Protein AF-A0A4R7UUM1-F1 (afdb_monomer_lite)

Radius of gyration: 20.76 Å; chains: 1; bounding box: 37×58×52 Å

Foldseek 3Di:
DPDDQDPLLVVLVVVLVVVVVVDDPPPPQLSVQLNVQSPDPPDPDNCSNVVSSLVSVVVVVVVVVVCVVVLVVPPDPDPQFDWDWDADPVRDIDIDTPHPCDPVNVVVVVVLVVVLCVVLVVLDDLSNLLVVCVVVSHQLVVSCVVSVHDSVSSVVSVVSSVVVCCVPPVVPPD

Sequence (174 aa):
MRTPMSAARVDALAEIYRLERHFDREQPDLLDHALDLALSEQRQDHHLIRNVMRNARWSVLRRAQTRISMAAKYPLADPSHRRRVWRDPEGREQALMVDNRTPESAAIAADFLARLDGEAEQIGQYGPRCLDGLLAGYTARETARIASVSTTTVERSWRHLRRYARENFYPDHR

Organism: NCBI:txid502181

pLDDT: mean 71.72, std 15.39, range [40.53, 97.38]

Secondary structure (DSSP, 8-state):
-PPPPPHHHHHHHHHHHHHHTTS-TT-HHHHHHHHHHHH-TT---TTHHHHHHHHHHHHHHHHHHHHHHHHTTS--S-GGGPEEEEE-TT--EEEEE-----HHHHHHHHHHHHHHHHHHHHH-TTHHHHHHHHHTT--HHHHHHHHTS-HHHHHHHHHHHHHHHHHHH-TT--

Structure (mmCIF, N/CA/C/O backbone):
data_AF-A0A4R7UUM1-F1
#
_entry.id   AF-A0A4R7UUM1-F1
#
loop_
_atom_site.group_PDB
_atom_site.id
_atom_site.type_symbol
_atom_site.label_atom_id
_atom_site.label_alt_id
_atom_site.label_comp_id
_atom_site.label_asym_id
_atom_site.label_entity_id
_atom_site.label_seq_id
_atom_site.pdbx_PDB_ins_code
_atom_site.Cartn_x
_atom_site.Cartn_y
_atom_site.Cartn_z
_atom_site.occupancy
_atom_site.B_iso_or_equiv
_atom_site.auth_seq_id
_atom_site.auth_comp_id
_atom_site.auth_asym_id
_atom_site.auth_atom_id
_atom_site.pdbx_PDB_model_num
ATOM 1 N N . MET A 1 1 ? 21.244 31.843 -18.281 1.00 41.84 1 MET A N 1
ATOM 2 C CA . MET A 1 1 ? 21.532 31.902 -16.829 1.00 41.84 1 MET A CA 1
ATOM 3 C C . MET A 1 1 ? 20.945 30.655 -16.189 1.00 41.84 1 MET A C 1
ATOM 5 O O . MET A 1 1 ? 19.761 30.425 -16.382 1.00 41.84 1 MET A O 1
ATOM 9 N N . ARG A 1 2 ? 21.744 29.817 -15.513 1.00 49.31 2 ARG A N 1
ATOM 10 C CA . ARG A 1 2 ? 21.202 28.702 -14.716 1.00 49.31 2 ARG A CA 1
ATOM 11 C C . ARG A 1 2 ? 20.600 29.290 -13.442 1.00 49.31 2 ARG A C 1
ATOM 13 O O . ARG A 1 2 ? 21.319 29.946 -12.693 1.00 49.31 2 ARG A O 1
ATOM 20 N N . THR A 1 3 ? 19.305 29.096 -13.224 1.00 54.72 3 THR A N 1
ATOM 21 C CA . THR A 1 3 ? 18.645 29.492 -11.978 1.00 54.72 3 THR A CA 1
ATOM 22 C C . THR A 1 3 ? 19.261 28.684 -10.831 1.00 54.72 3 THR A C 1
ATOM 24 O O . THR A 1 3 ? 19.338 27.458 -10.948 1.00 54.72 3 THR A O 1
ATOM 27 N N . PRO A 1 4 ? 19.752 29.317 -9.751 1.00 63.59 4 PRO A N 1
ATOM 28 C CA . PRO A 1 4 ? 20.301 28.581 -8.621 1.00 63.59 4 PRO A CA 1
ATOM 29 C C . PRO A 1 4 ? 19.216 27.695 -7.997 1.00 63.59 4 PRO A C 1
ATOM 31 O O . PRO A 1 4 ? 18.075 28.116 -7.802 1.00 63.59 4 PRO A O 1
ATOM 34 N N . MET A 1 5 ? 19.577 26.442 -7.725 1.00 68.38 5 MET A N 1
ATOM 35 C CA . MET A 1 5 ? 18.679 25.444 -7.151 1.00 68.38 5 MET A CA 1
ATOM 36 C C . MET A 1 5 ? 18.307 25.850 -5.717 1.00 68.38 5 MET A C 1
ATOM 38 O O . MET A 1 5 ? 19.179 26.249 -4.947 1.00 68.38 5 MET A O 1
ATOM 42 N N . SER A 1 6 ? 17.024 25.783 -5.347 1.00 75.62 6 SER A N 1
ATOM 43 C CA . SER A 1 6 ? 16.588 26.194 -4.005 1.00 75.62 6 SER A CA 1
ATOM 44 C C . SER A 1 6 ? 17.116 25.244 -2.923 1.00 75.62 6 SER A C 1
ATOM 46 O O . SER A 1 6 ? 17.250 24.043 -3.161 1.00 75.62 6 SER A O 1
ATOM 48 N N . ALA A 1 7 ? 17.360 25.761 -1.713 1.00 69.69 7 ALA A N 1
ATOM 49 C CA . ALA A 1 7 ? 17.834 24.961 -0.575 1.00 69.69 7 ALA A CA 1
ATOM 50 C C . ALA A 1 7 ? 16.920 23.753 -0.293 1.00 69.69 7 ALA A C 1
ATOM 52 O O . ALA A 1 7 ? 17.391 22.626 -0.212 1.00 69.69 7 ALA A O 1
ATOM 53 N N . ALA A 1 8 ? 15.599 23.958 -0.319 1.00 64.81 8 ALA A N 1
ATOM 54 C CA . ALA A 1 8 ? 14.618 22.883 -0.155 1.00 64.81 8 ALA A CA 1
ATOM 55 C C . ALA A 1 8 ? 14.728 21.772 -1.220 1.00 64.81 8 ALA A C 1
ATOM 57 O O . ALA A 1 8 ? 14.386 20.621 -0.955 1.00 64.81 8 ALA A O 1
ATOM 58 N N . ARG A 1 9 ? 15.191 22.097 -2.435 1.00 69.81 9 ARG A N 1
ATOM 59 C CA . ARG A 1 9 ? 1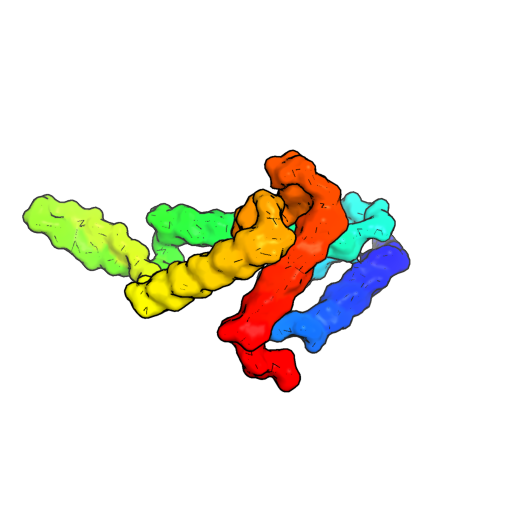5.405 21.120 -3.512 1.00 69.81 9 ARG A CA 1
ATOM 60 C C . ARG A 1 9 ? 16.713 20.355 -3.323 1.00 69.81 9 ARG A C 1
ATOM 62 O O . ARG A 1 9 ? 16.742 19.154 -3.569 1.00 69.81 9 ARG A O 1
ATOM 69 N N . VAL A 1 10 ? 17.763 21.026 -2.852 1.00 74.25 10 VAL A N 1
ATOM 70 C CA . VAL A 1 10 ? 19.026 20.379 -2.463 1.00 74.25 10 VAL A CA 1
ATOM 71 C C . VAL A 1 10 ? 18.780 19.385 -1.327 1.00 74.25 10 VAL A C 1
ATOM 73 O O . VAL A 1 10 ? 19.180 18.229 -1.443 1.00 74.25 10 VAL A O 1
ATOM 76 N N . ASP A 1 11 ? 18.039 19.793 -0.297 1.00 69.81 11 ASP A N 1
ATOM 77 C CA . ASP A 1 11 ? 17.675 18.926 0.828 1.00 69.81 11 ASP A CA 1
ATOM 78 C C . ASP A 1 11 ? 16.824 17.740 0.368 1.00 69.81 11 ASP A C 1
ATOM 80 O O . ASP A 1 11 ? 17.036 16.608 0.801 1.00 69.81 11 ASP A O 1
ATOM 84 N N . ALA A 1 12 ? 15.898 17.972 -0.568 1.00 65.88 12 ALA A N 1
ATOM 85 C CA . ALA A 1 12 ? 15.076 16.907 -1.120 1.00 65.88 12 ALA A CA 1
ATOM 86 C C . ALA A 1 12 ? 15.871 15.867 -1.900 1.00 65.88 12 ALA A C 1
ATOM 88 O O . ALA A 1 12 ? 15.656 14.671 -1.714 1.00 65.88 12 ALA A O 1
ATOM 89 N N . LEU A 1 13 ? 16.806 16.309 -2.736 1.00 73.75 13 LEU A N 1
ATOM 90 C CA . LEU A 1 13 ? 17.689 15.411 -3.472 1.00 73.75 13 LEU A CA 1
ATOM 91 C C . LEU A 1 13 ? 18.623 14.657 -2.525 1.00 73.75 13 LEU A C 1
ATOM 93 O O . LEU A 1 13 ? 18.783 13.450 -2.678 1.00 73.75 13 LEU A O 1
ATOM 97 N N . ALA A 1 14 ? 19.183 15.328 -1.516 1.00 75.38 14 ALA A N 1
ATOM 98 C CA . ALA A 1 14 ? 20.029 14.689 -0.512 1.00 75.38 14 ALA A CA 1
ATOM 99 C C . ALA A 1 14 ? 19.269 13.613 0.281 1.00 75.38 14 ALA A C 1
ATOM 101 O O . ALA A 1 14 ? 19.819 12.549 0.564 1.00 75.38 14 ALA A O 1
ATOM 102 N N . GLU A 1 15 ? 17.999 13.861 0.610 1.00 69.31 15 GLU A N 1
ATOM 103 C CA . GLU A 1 15 ? 17.139 12.878 1.267 1.00 69.31 15 GLU A CA 1
ATOM 104 C C . GLU A 1 15 ? 16.813 11.699 0.345 1.00 69.31 15 GLU A C 1
ATOM 106 O O . GLU A 1 15 ? 16.922 10.554 0.773 1.00 69.31 15 GLU A O 1
ATOM 111 N N . ILE A 1 16 ? 16.472 11.950 -0.925 1.00 69.81 16 ILE A N 1
ATOM 112 C CA . ILE A 1 16 ? 16.192 10.892 -1.910 1.00 69.81 16 ILE A CA 1
ATOM 113 C C . ILE A 1 16 ? 17.428 10.008 -2.123 1.00 69.81 16 ILE A C 1
ATOM 115 O O . ILE A 1 16 ? 17.308 8.788 -2.064 1.00 69.81 16 ILE A O 1
ATOM 119 N N . TYR A 1 17 ? 18.620 10.594 -2.260 1.00 71.44 17 TYR A N 1
ATOM 120 C CA . TYR A 1 17 ? 19.883 9.850 -2.365 1.00 71.44 17 TYR A CA 1
ATOM 121 C C . TYR A 1 17 ? 20.238 9.080 -1.085 1.00 71.44 17 TYR A C 1
ATOM 123 O O . TYR A 1 17 ? 20.839 8.008 -1.139 1.00 71.44 17 TYR A O 1
ATOM 131 N N . ARG A 1 18 ? 19.880 9.597 0.097 1.00 73.12 18 ARG A N 1
ATOM 132 C CA . ARG A 1 18 ? 20.055 8.851 1.353 1.00 73.12 18 ARG A CA 1
ATOM 133 C C . ARG A 1 18 ? 19.100 7.664 1.421 1.00 73.12 18 ARG A C 1
ATOM 135 O O . ARG A 1 18 ? 19.492 6.590 1.866 1.00 73.12 18 ARG A O 1
ATOM 142 N N . LEU A 1 19 ? 17.864 7.861 0.969 1.00 66.06 19 LEU A N 1
ATOM 143 C CA . LEU A 1 19 ? 16.860 6.811 0.872 1.00 66.06 19 LEU A CA 1
ATOM 144 C C . LEU A 1 19 ? 17.261 5.754 -0.162 1.00 66.06 19 LEU A C 1
ATOM 146 O O . LEU A 1 19 ? 17.078 4.581 0.125 1.00 66.06 19 LEU A O 1
ATOM 150 N N . GLU A 1 20 ? 17.881 6.118 -1.286 1.00 66.50 20 GLU A N 1
ATOM 151 C CA . GLU A 1 20 ? 18.420 5.173 -2.283 1.00 66.50 20 GLU A CA 1
ATOM 152 C C . GLU A 1 20 ? 19.369 4.141 -1.663 1.00 66.50 20 GLU A C 1
ATOM 154 O O . GLU A 1 20 ? 19.318 2.967 -2.005 1.00 66.50 20 GLU A O 1
ATOM 159 N N . ARG A 1 21 ? 20.186 4.549 -0.682 1.00 61.84 21 ARG A N 1
ATOM 160 C CA . ARG A 1 21 ? 21.098 3.635 0.028 1.00 61.84 21 ARG A CA 1
ATOM 161 C C . ARG A 1 21 ? 20.396 2.670 0.988 1.00 61.84 21 ARG A C 1
ATOM 163 O O . ARG A 1 21 ? 21.028 1.723 1.444 1.00 61.84 21 ARG A O 1
ATOM 170 N N . HIS A 1 22 ? 19.136 2.932 1.331 1.00 56.72 22 HIS A N 1
ATOM 171 C CA . HIS A 1 22 ? 18.333 2.140 2.270 1.00 56.72 22 HIS A CA 1
ATOM 172 C C . HIS A 1 22 ? 17.130 1.446 1.622 1.00 56.72 22 HIS A C 1
ATOM 174 O O . HIS A 1 22 ? 16.543 0.557 2.236 1.00 56.72 22 HIS A O 1
ATOM 180 N N . PHE A 1 23 ? 16.739 1.848 0.414 1.00 53.88 23 PHE A N 1
ATOM 181 C CA . PHE A 1 23 ? 15.813 1.091 -0.408 1.00 53.88 23 PHE A CA 1
ATOM 182 C C . PHE A 1 23 ? 16.594 -0.063 -1.034 1.00 53.88 23 PHE A C 1
ATOM 184 O O . PHE A 1 23 ? 17.466 0.146 -1.873 1.00 53.88 23 PHE A O 1
ATOM 191 N N . ASP A 1 24 ? 16.263 -1.288 -0.627 1.00 51.31 24 ASP A N 1
ATOM 192 C CA . ASP A 1 24 ? 16.613 -2.470 -1.409 1.00 51.31 24 ASP A CA 1
ATOM 193 C C . ASP A 1 24 ? 16.120 -2.285 -2.855 1.00 51.31 24 ASP A C 1
ATOM 195 O O . ASP A 1 24 ? 15.153 -1.556 -3.106 1.00 51.31 24 ASP A O 1
ATOM 199 N N . ARG A 1 25 ? 16.790 -2.945 -3.808 1.00 53.47 25 ARG A N 1
ATOM 200 C CA . ARG A 1 25 ? 16.634 -2.834 -5.280 1.00 53.47 25 ARG A CA 1
ATOM 201 C C . ARG A 1 25 ? 15.208 -3.043 -5.837 1.00 53.47 25 ARG A C 1
ATOM 203 O O . ARG A 1 25 ? 15.028 -3.107 -7.047 1.00 53.47 25 ARG A O 1
ATOM 210 N N . GLU A 1 26 ? 14.197 -3.163 -4.987 1.00 46.50 26 GLU A N 1
ATOM 211 C CA . GLU A 1 26 ? 12.819 -3.529 -5.300 1.00 46.50 26 GLU A CA 1
ATOM 212 C C . GLU A 1 26 ? 11.921 -2.353 -5.724 1.00 46.50 26 GLU A C 1
ATOM 214 O O . GLU A 1 26 ? 10.809 -2.585 -6.196 1.00 46.50 26 GLU A O 1
ATOM 219 N N . GLN A 1 27 ? 12.349 -1.088 -5.583 1.00 59.75 27 GLN A N 1
ATOM 220 C CA . GLN A 1 27 ? 11.530 0.080 -5.980 1.00 59.75 27 GLN A CA 1
ATOM 221 C C . GLN A 1 27 ? 12.268 1.151 -6.821 1.00 59.75 27 GLN A C 1
ATOM 223 O O . GLN A 1 27 ? 12.102 2.343 -6.546 1.00 59.75 27 GLN A O 1
ATOM 228 N N . PRO A 1 28 ? 13.039 0.784 -7.867 1.00 61.44 28 PRO A N 1
ATOM 229 C CA . PRO A 1 28 ? 13.767 1.749 -8.700 1.00 61.44 28 PRO A CA 1
ATOM 230 C C . PRO A 1 28 ? 12.821 2.754 -9.381 1.00 61.44 28 PRO A C 1
ATOM 232 O O . PRO A 1 28 ? 13.052 3.958 -9.311 1.00 61.44 28 PRO A O 1
ATOM 235 N N . ASP A 1 29 ? 11.672 2.285 -9.888 1.00 61.09 29 ASP A N 1
ATOM 236 C CA . ASP A 1 29 ? 10.632 3.117 -10.518 1.00 61.09 29 ASP A CA 1
ATOM 237 C C . ASP A 1 29 ? 10.127 4.253 -9.606 1.00 61.09 29 ASP A C 1
ATOM 239 O O . ASP A 1 29 ? 9.717 5.319 -10.076 1.00 61.09 29 ASP A O 1
ATOM 243 N N . LEU A 1 30 ? 10.094 4.011 -8.290 1.00 65.94 30 LEU A N 1
ATOM 244 C CA . LEU A 1 30 ? 9.639 4.995 -7.314 1.00 65.94 30 LEU A CA 1
ATOM 245 C C . LEU A 1 30 ? 10.676 6.096 -7.122 1.00 65.94 30 LEU A C 1
ATOM 247 O O . LEU A 1 30 ? 10.314 7.267 -7.007 1.00 65.94 30 LEU A O 1
ATOM 251 N N . LEU A 1 31 ? 11.943 5.700 -7.056 1.00 66.81 31 LEU A N 1
ATOM 252 C CA . LEU A 1 31 ? 13.054 6.590 -6.776 1.00 66.81 31 LEU A CA 1
ATOM 253 C C . LEU A 1 31 ? 13.362 7.467 -7.993 1.00 66.81 31 LEU A C 1
ATOM 255 O O . LEU A 1 31 ? 13.460 8.683 -7.843 1.00 66.81 31 LEU A O 1
ATOM 259 N N . ASP A 1 32 ? 13.343 6.884 -9.193 1.00 67.31 32 ASP A N 1
ATOM 260 C CA . ASP A 1 32 ? 13.465 7.612 -10.460 1.00 67.31 32 ASP A CA 1
ATOM 261 C C . ASP A 1 32 ? 12.362 8.664 -10.607 1.00 67.31 32 ASP A C 1
ATOM 263 O O . ASP A 1 32 ? 12.625 9.835 -10.879 1.00 67.31 32 ASP A O 1
ATOM 267 N N . HIS A 1 33 ? 11.107 8.296 -10.330 1.00 68.38 33 HIS A N 1
ATOM 268 C CA . HIS A 1 33 ? 10.018 9.263 -10.431 1.00 68.38 33 HIS A CA 1
ATOM 269 C C . HIS A 1 33 ? 10.050 10.320 -9.317 1.00 68.38 33 HIS A C 1
ATOM 271 O O . HIS A 1 33 ? 9.595 11.448 -9.516 1.00 68.38 33 HIS A O 1
ATOM 277 N N . ALA A 1 34 ? 10.574 9.981 -8.137 1.00 68.06 34 ALA A N 1
ATOM 278 C CA . ALA A 1 34 ? 10.808 10.956 -7.081 1.00 68.06 34 ALA A CA 1
ATOM 279 C C . ALA A 1 34 ? 11.899 11.965 -7.488 1.00 68.06 34 ALA A C 1
ATOM 281 O O . ALA A 1 34 ? 11.722 13.167 -7.278 1.00 68.06 34 ALA A O 1
ATOM 282 N N . LEU A 1 35 ? 12.979 11.503 -8.125 1.00 71.19 35 LEU A N 1
ATOM 283 C CA . LEU A 1 35 ? 14.030 12.357 -8.680 1.00 71.19 35 LEU A CA 1
ATOM 284 C C . LEU A 1 35 ? 13.480 13.280 -9.776 1.00 71.19 35 LEU A C 1
ATOM 286 O O . LEU A 1 35 ? 13.676 14.492 -9.690 1.00 71.19 35 LEU A O 1
ATOM 290 N N . ASP A 1 36 ? 12.705 12.750 -10.727 1.00 74.25 36 ASP A N 1
ATOM 291 C CA . ASP A 1 36 ? 12.050 13.542 -11.780 1.00 74.25 36 ASP A CA 1
ATOM 292 C C . ASP A 1 36 ? 11.187 14.672 -11.198 1.00 74.25 36 ASP A C 1
ATOM 294 O O . ASP A 1 36 ? 11.244 15.826 -11.634 1.00 74.25 36 ASP A O 1
ATOM 298 N N . LEU A 1 37 ? 10.388 14.359 -10.174 1.00 69.56 37 LEU A N 1
ATOM 299 C CA . LEU A 1 37 ? 9.516 15.338 -9.527 1.00 69.56 37 LEU A CA 1
ATOM 300 C C . LEU A 1 37 ? 10.306 16.384 -8.732 1.00 69.56 37 LEU A C 1
ATOM 302 O O . LEU A 1 37 ? 9.937 17.561 -8.763 1.00 69.56 37 LEU A O 1
ATOM 306 N N . ALA A 1 38 ? 11.377 15.979 -8.043 1.00 69.19 38 ALA A N 1
ATOM 307 C CA . ALA A 1 38 ? 12.254 16.888 -7.306 1.00 69.19 38 ALA A CA 1
ATOM 308 C C . ALA A 1 38 ? 13.017 17.843 -8.240 1.00 69.19 38 ALA A C 1
ATOM 310 O O . ALA A 1 38 ? 13.245 18.999 -7.877 1.00 69.19 38 ALA A O 1
ATOM 311 N N . LEU A 1 39 ? 13.376 17.383 -9.443 1.00 71.31 39 LEU A N 1
ATOM 312 C CA . LEU A 1 39 ? 14.072 18.172 -10.461 1.00 71.31 39 LEU A CA 1
ATOM 313 C C . LEU A 1 39 ? 13.133 19.062 -11.288 1.00 71.31 39 LEU A C 1
ATOM 315 O O . LEU A 1 39 ? 13.587 20.076 -11.822 1.00 71.31 39 LEU A O 1
ATOM 319 N N . SER A 1 40 ? 11.835 18.745 -11.362 1.00 69.50 40 SER A N 1
ATOM 320 C CA . SER A 1 40 ? 10.868 19.556 -12.109 1.00 69.50 40 SER A CA 1
ATOM 321 C C . SER A 1 40 ? 10.766 20.990 -11.557 1.00 69.50 40 SER A C 1
ATOM 323 O O . SER A 1 40 ? 10.585 21.228 -10.360 1.00 69.50 40 SER A O 1
ATOM 325 N N . GLU A 1 41 ? 10.889 21.988 -12.436 1.00 57.09 41 GLU A N 1
ATOM 326 C CA . GLU A 1 41 ? 11.016 23.403 -12.052 1.00 57.09 41 GLU A CA 1
ATOM 327 C C . GLU A 1 41 ? 9.761 24.013 -11.403 1.00 57.09 41 GLU A C 1
ATOM 329 O O . GLU A 1 41 ? 9.841 25.092 -10.823 1.00 57.09 41 GLU A O 1
ATOM 334 N N . GLN A 1 42 ? 8.620 23.323 -11.419 1.00 59.59 42 GLN A N 1
ATOM 335 C CA . GLN A 1 42 ? 7.318 23.931 -11.134 1.00 59.59 42 GLN A CA 1
ATOM 336 C C . GLN A 1 42 ? 6.947 24.112 -9.654 1.00 59.59 42 GLN A C 1
ATOM 338 O O . GLN A 1 42 ? 5.883 24.668 -9.385 1.00 59.59 42 GLN A O 1
ATOM 343 N N . ARG A 1 43 ? 7.745 23.663 -8.672 1.00 54.31 43 ARG A N 1
ATOM 344 C CA . ARG A 1 43 ? 7.324 23.734 -7.255 1.00 54.31 43 ARG A CA 1
ATOM 345 C C . ARG A 1 43 ? 8.388 24.300 -6.313 1.00 54.31 43 ARG A C 1
ATOM 347 O O . ARG A 1 43 ? 9.454 23.715 -6.135 1.00 54.31 43 ARG A O 1
ATOM 354 N N . GLN A 1 44 ? 8.050 25.423 -5.674 1.00 53.97 44 GLN A N 1
ATOM 355 C CA . GLN A 1 44 ? 8.708 25.969 -4.483 1.00 53.97 44 GLN A CA 1
ATOM 356 C C . GLN A 1 44 ? 7.875 25.568 -3.259 1.00 53.97 44 GLN A C 1
ATOM 358 O O . GLN A 1 44 ? 7.028 26.329 -2.808 1.00 53.97 44 GLN A O 1
ATOM 363 N N . ASP A 1 45 ? 8.038 24.341 -2.770 1.00 58.06 45 ASP A N 1
ATOM 364 C CA . ASP A 1 45 ? 7.153 23.798 -1.735 1.00 58.06 45 ASP A CA 1
ATOM 365 C C . ASP A 1 45 ? 7.954 23.447 -0.473 1.00 58.06 45 ASP A C 1
ATOM 367 O O . ASP A 1 45 ? 8.943 22.721 -0.549 1.00 58.06 45 ASP A O 1
ATOM 371 N N . HIS A 1 46 ? 7.536 23.931 0.701 1.00 57.25 46 HIS A N 1
ATOM 372 C CA . HIS A 1 46 ? 8.210 23.650 1.986 1.00 57.25 46 HIS A CA 1
ATOM 373 C C . HIS A 1 46 ? 8.122 22.163 2.394 1.00 57.25 46 HIS A C 1
ATOM 375 O O . HIS A 1 46 ? 8.845 21.701 3.274 1.00 57.25 46 HIS A O 1
ATOM 381 N N . HIS A 1 47 ? 7.252 21.391 1.735 1.00 57.53 47 HIS A N 1
ATOM 382 C CA . HIS A 1 47 ? 7.063 19.953 1.950 1.00 57.53 47 HIS A CA 1
ATOM 383 C C . HIS A 1 47 ? 7.413 19.114 0.712 1.00 57.53 47 HIS A C 1
ATOM 385 O O . HIS A 1 47 ? 6.845 18.035 0.510 1.00 57.53 47 HIS A O 1
ATOM 391 N N . LEU A 1 48 ? 8.347 19.606 -0.113 1.00 64.56 48 LEU A N 1
ATOM 392 C CA . LEU A 1 48 ? 8.696 19.030 -1.412 1.00 64.56 48 LEU A CA 1
ATOM 393 C C . LEU A 1 48 ? 8.948 17.519 -1.335 1.00 64.56 48 LEU A C 1
ATOM 395 O O . LEU A 1 48 ? 8.318 16.776 -2.072 1.00 64.56 48 LEU A O 1
ATOM 399 N N . ILE A 1 49 ? 9.746 17.042 -0.377 1.00 63.59 49 ILE A N 1
ATOM 400 C CA . ILE A 1 49 ? 10.081 15.612 -0.213 1.00 63.59 49 ILE A CA 1
ATOM 401 C C . ILE A 1 49 ? 8.838 14.745 -0.006 1.00 63.59 49 ILE A C 1
ATOM 403 O O . ILE A 1 49 ? 8.647 13.730 -0.675 1.00 63.59 49 ILE A O 1
ATOM 407 N N . ARG A 1 50 ? 7.966 15.142 0.927 1.00 64.50 50 ARG A N 1
ATOM 408 C CA . ARG A 1 50 ? 6.773 14.361 1.277 1.00 64.50 50 ARG A CA 1
ATOM 409 C C . ARG A 1 50 ? 5.805 14.297 0.099 1.00 64.50 50 ARG A C 1
ATOM 411 O O . ARG A 1 50 ? 5.225 13.242 -0.159 1.00 64.50 50 ARG A O 1
ATOM 418 N N . ASN A 1 51 ? 5.658 15.408 -0.619 1.00 63.81 51 ASN A N 1
ATOM 419 C CA . ASN A 1 51 ? 4.802 15.504 -1.797 1.00 63.81 51 ASN A CA 1
ATOM 420 C C . ASN A 1 51 ? 5.385 14.722 -2.981 1.00 63.81 51 ASN A C 1
ATOM 422 O O . ASN A 1 51 ? 4.650 13.991 -3.639 1.00 63.81 51 ASN A O 1
ATOM 426 N N . VAL A 1 52 ? 6.696 14.807 -3.201 1.00 66.12 52 VAL A N 1
ATOM 427 C CA . VAL A 1 52 ? 7.441 14.065 -4.225 1.00 66.12 52 VAL A CA 1
ATOM 428 C C . VAL A 1 52 ? 7.299 12.557 -4.014 1.00 66.12 52 VAL A C 1
ATOM 430 O O . VAL A 1 52 ? 6.813 11.865 -4.903 1.00 66.12 52 VAL A O 1
ATOM 433 N N . MET A 1 53 ? 7.600 12.050 -2.817 1.00 66.94 53 MET A N 1
ATOM 434 C CA . MET A 1 53 ? 7.505 10.615 -2.520 1.00 66.94 53 MET A CA 1
ATOM 435 C C . MET A 1 53 ? 6.060 10.101 -2.573 1.00 66.94 53 MET A C 1
ATOM 437 O O . MET A 1 53 ? 5.807 8.991 -3.042 1.00 66.94 53 MET A O 1
ATOM 441 N N . ARG A 1 54 ? 5.083 10.903 -2.121 1.00 68.44 54 ARG A N 1
ATOM 442 C CA . ARG A 1 54 ? 3.656 10.559 -2.232 1.00 68.44 54 ARG A CA 1
ATOM 443 C C . ARG A 1 54 ? 3.230 10.457 -3.693 1.00 68.44 54 ARG A C 1
ATOM 445 O O . ARG A 1 54 ? 2.617 9.462 -4.071 1.00 68.44 54 ARG A O 1
ATOM 452 N N . ASN A 1 55 ? 3.550 11.469 -4.495 1.00 67.38 55 ASN A N 1
ATOM 453 C CA . ASN A 1 55 ? 3.187 11.511 -5.906 1.00 67.38 55 ASN A CA 1
ATOM 454 C C . ASN A 1 55 ? 3.884 10.399 -6.686 1.00 67.38 55 ASN A C 1
ATOM 456 O O . ASN A 1 55 ? 3.250 9.772 -7.525 1.00 67.38 55 ASN A O 1
ATOM 460 N N . ALA A 1 56 ? 5.133 10.082 -6.347 1.00 64.75 56 ALA A N 1
ATOM 461 C CA . ALA A 1 56 ? 5.837 8.951 -6.925 1.00 64.75 56 ALA A CA 1
ATOM 462 C C . ALA A 1 56 ? 5.171 7.617 -6.616 1.00 64.75 56 ALA A C 1
ATOM 464 O O . ALA A 1 56 ? 4.911 6.853 -7.542 1.00 64.75 56 ALA A O 1
ATOM 465 N N . ARG A 1 57 ? 4.758 7.371 -5.368 1.00 67.94 57 ARG A N 1
ATOM 466 C CA . ARG A 1 57 ? 4.011 6.147 -5.034 1.00 67.94 57 ARG A CA 1
ATOM 467 C C . ARG A 1 57 ? 2.699 6.055 -5.797 1.00 67.94 57 ARG A C 1
ATOM 469 O O . ARG A 1 57 ? 2.395 5.014 -6.368 1.00 67.94 57 ARG A O 1
ATOM 476 N N . TRP A 1 58 ? 1.945 7.151 -5.842 1.00 71.75 58 TRP A N 1
ATOM 477 C CA . TRP A 1 58 ? 0.679 7.215 -6.570 1.00 71.75 58 TRP A CA 1
ATOM 478 C C . TRP A 1 58 ? 0.863 6.979 -8.071 1.00 71.75 58 TRP A C 1
ATOM 480 O O . TRP A 1 58 ? 0.114 6.203 -8.663 1.00 71.75 58 TRP A O 1
ATOM 490 N N . SER A 1 59 ? 1.867 7.606 -8.683 1.00 67.19 59 SER A N 1
ATOM 491 C CA . SER A 1 59 ? 2.200 7.422 -10.096 1.00 67.19 59 SER A CA 1
ATOM 492 C C . SER A 1 59 ? 2.638 5.993 -10.393 1.00 67.19 59 SER A C 1
ATOM 494 O O . SER A 1 59 ? 2.174 5.431 -11.379 1.00 67.19 59 SER A O 1
ATOM 496 N N . VAL A 1 60 ? 3.479 5.381 -9.556 1.00 66.31 60 VAL A N 1
ATOM 4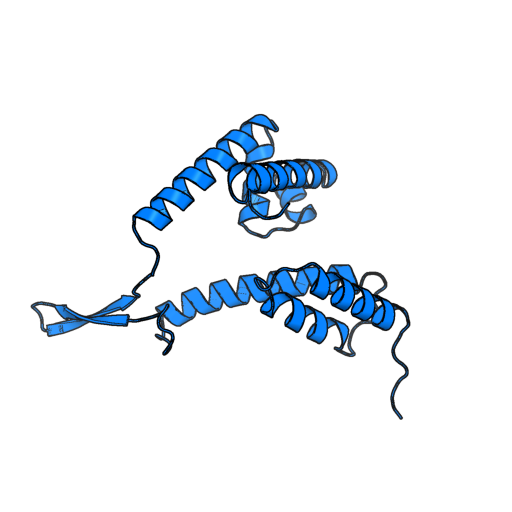97 C CA . VAL A 1 60 ? 3.937 3.996 -9.746 1.00 66.31 60 VAL A CA 1
ATOM 498 C C . VAL A 1 60 ? 2.784 3.009 -9.597 1.00 66.31 60 VAL A C 1
ATOM 500 O O . VAL A 1 60 ? 2.584 2.196 -10.493 1.00 66.31 60 VAL A O 1
ATOM 503 N N . LEU A 1 61 ? 1.968 3.122 -8.544 1.00 64.12 61 LEU A N 1
ATOM 504 C CA . LEU A 1 61 ? 0.793 2.263 -8.350 1.00 64.12 61 LEU A CA 1
ATOM 505 C C . LEU A 1 61 ? -0.203 2.409 -9.502 1.00 64.12 61 LEU A C 1
ATOM 507 O O . LEU A 1 61 ? -0.649 1.417 -10.074 1.00 64.12 61 LEU A O 1
ATOM 511 N N . ARG A 1 62 ? -0.494 3.647 -9.918 1.00 68.44 62 ARG A N 1
ATOM 512 C CA . ARG A 1 62 ? -1.357 3.901 -11.074 1.00 68.44 62 ARG A CA 1
ATOM 513 C C . ARG A 1 62 ? -0.751 3.327 -12.354 1.00 68.44 62 ARG A C 1
ATOM 515 O O . ARG A 1 62 ? -1.472 2.711 -13.124 1.00 68.44 62 ARG A O 1
ATOM 522 N N . ARG A 1 63 ? 0.556 3.486 -12.587 1.00 63.69 63 ARG A N 1
ATOM 523 C CA . ARG A 1 63 ? 1.256 2.905 -13.745 1.00 63.69 63 ARG A CA 1
ATOM 524 C C . ARG A 1 63 ? 1.254 1.381 -13.707 1.00 63.69 63 ARG A C 1
ATOM 526 O O . ARG A 1 63 ? 1.140 0.792 -14.770 1.00 63.69 63 ARG A O 1
ATOM 533 N N . ALA A 1 64 ? 1.362 0.751 -12.540 1.00 60.00 64 ALA A N 1
ATOM 534 C CA . ALA A 1 64 ? 1.257 -0.698 -12.388 1.00 60.00 64 ALA A CA 1
ATOM 535 C C . ALA A 1 64 ? -0.165 -1.177 -12.717 1.00 60.00 64 ALA A C 1
ATOM 537 O O . ALA A 1 64 ? -0.334 -2.066 -13.545 1.00 60.00 64 ALA A O 1
ATOM 538 N N . GLN A 1 65 ? -1.195 -0.511 -12.186 1.00 60.03 65 GLN A N 1
ATOM 539 C CA . GLN A 1 65 ? -2.599 -0.783 -12.515 1.00 60.03 65 GLN A CA 1
ATOM 540 C C . GLN A 1 65 ? -2.883 -0.597 -14.018 1.00 60.03 65 GLN A C 1
ATOM 542 O O . GLN A 1 65 ? -3.538 -1.422 -14.661 1.00 60.03 65 GLN A O 1
ATOM 547 N N . THR A 1 66 ? -2.361 0.485 -14.603 1.00 58.78 66 THR A N 1
ATOM 548 C CA . THR A 1 66 ? -2.454 0.765 -16.038 1.00 58.78 66 THR A CA 1
ATOM 549 C C . THR A 1 66 ? -1.681 -0.269 -16.851 1.00 58.78 66 THR A C 1
ATOM 551 O O . THR A 1 66 ? -2.203 -0.733 -17.850 1.00 58.78 66 THR A O 1
ATOM 554 N N . ARG A 1 67 ? -0.488 -0.698 -16.423 1.00 59.38 67 ARG A N 1
ATOM 555 C CA . ARG A 1 67 ? 0.280 -1.774 -17.072 1.00 59.38 67 ARG A CA 1
ATOM 556 C C . ARG A 1 67 ? -0.488 -3.088 -17.060 1.00 59.38 67 ARG A C 1
ATOM 558 O O . ARG A 1 67 ? -0.629 -3.680 -18.117 1.00 59.38 67 ARG A O 1
ATOM 565 N N . ILE A 1 68 ? -1.057 -3.491 -15.925 1.00 54.16 68 ILE A N 1
ATOM 566 C CA . ILE A 1 68 ? -1.874 -4.709 -15.809 1.00 54.16 68 ILE A CA 1
ATOM 567 C C . ILE A 1 68 ? -3.085 -4.630 -16.751 1.00 54.16 68 ILE A C 1
ATOM 569 O O . ILE A 1 68 ? -3.330 -5.535 -17.546 1.00 54.16 68 ILE A O 1
ATOM 573 N N . SER A 1 69 ? -3.821 -3.517 -16.717 1.00 53.22 69 SER A N 1
ATOM 574 C CA . SER A 1 69 ? -5.002 -3.323 -17.572 1.00 53.22 69 SER A CA 1
ATOM 575 C C . SER A 1 69 ? -4.676 -3.148 -19.061 1.00 53.22 69 SER A C 1
ATOM 577 O O . SER A 1 69 ? -5.473 -3.554 -19.906 1.00 53.22 69 SER A O 1
ATOM 579 N N . MET A 1 70 ? -3.525 -2.565 -19.409 1.00 52.62 70 MET A N 1
ATOM 580 C CA . MET A 1 70 ? -3.057 -2.426 -20.790 1.00 52.62 70 MET A CA 1
ATOM 581 C C . MET A 1 70 ? -2.481 -3.732 -21.314 1.00 52.62 70 MET A C 1
ATOM 583 O O . MET A 1 70 ? -2.812 -4.087 -22.432 1.00 52.62 70 MET A O 1
ATOM 587 N N . ALA A 1 71 ? -1.710 -4.478 -20.523 1.00 51.41 71 ALA A N 1
ATOM 588 C CA . ALA A 1 71 ? -1.222 -5.808 -20.881 1.00 51.41 71 ALA A CA 1
ATOM 589 C C . ALA A 1 71 ? -2.381 -6.792 -21.097 1.00 51.41 71 ALA A C 1
ATOM 591 O O . ALA A 1 71 ? -2.314 -7.638 -21.984 1.00 51.41 71 ALA A O 1
ATOM 592 N N . ALA A 1 72 ? -3.484 -6.627 -20.354 1.00 49.47 72 ALA A N 1
ATOM 593 C CA . ALA A 1 72 ? -4.728 -7.364 -20.582 1.00 49.47 72 ALA A CA 1
ATOM 594 C C . ALA A 1 72 ? -5.387 -7.044 -21.932 1.00 49.47 72 ALA A C 1
ATOM 596 O O . ALA A 1 72 ? -6.101 -7.883 -22.474 1.00 49.47 72 ALA A O 1
ATOM 597 N N . LYS A 1 73 ? -5.144 -5.852 -22.489 1.00 50.88 73 LYS A N 1
ATOM 598 C CA . LYS A 1 73 ? -5.691 -5.407 -23.781 1.00 50.88 73 LYS A CA 1
ATOM 599 C C . LYS A 1 73 ? -4.708 -5.582 -24.947 1.00 50.88 73 LYS A C 1
ATOM 601 O O . LYS A 1 73 ? -5.138 -5.831 -26.067 1.00 50.88 73 LYS A O 1
ATOM 606 N N . TYR A 1 74 ? -3.409 -5.457 -24.687 1.00 54.47 74 TYR A N 1
ATOM 607 C CA . TYR A 1 74 ? -2.318 -5.408 -25.658 1.00 54.47 74 TYR A CA 1
ATOM 608 C C . TYR A 1 74 ? -1.086 -6.113 -25.059 1.00 54.47 74 TYR A C 1
ATOM 610 O O . TYR A 1 74 ? -0.378 -5.527 -24.238 1.00 54.47 74 TYR A O 1
ATOM 618 N N . PRO A 1 75 ? -0.829 -7.377 -25.421 1.00 51.03 75 PRO A N 1
ATOM 619 C CA . PRO A 1 75 ? 0.215 -8.174 -24.790 1.00 51.03 75 PRO A CA 1
ATOM 620 C C . PRO A 1 75 ? 1.606 -7.649 -25.160 1.00 51.03 75 PRO A C 1
ATOM 622 O O . PRO A 1 75 ? 1.918 -7.463 -26.336 1.00 51.03 75 PRO A O 1
ATOM 625 N N . LEU A 1 76 ? 2.430 -7.405 -24.141 1.00 50.09 76 LEU A N 1
ATOM 626 C CA . LEU A 1 76 ? 3.814 -6.946 -24.272 1.00 50.09 76 LEU A CA 1
ATOM 627 C C . LEU A 1 76 ? 4.768 -8.139 -24.447 1.00 50.09 76 LEU A C 1
ATOM 629 O O . LEU A 1 76 ? 4.460 -9.259 -24.051 1.00 50.09 76 LEU A O 1
ATOM 633 N N . ALA A 1 77 ? 5.960 -7.892 -24.995 1.00 48.53 77 ALA A N 1
ATOM 634 C CA . ALA A 1 77 ? 7.001 -8.904 -25.233 1.00 48.53 77 ALA A CA 1
ATOM 635 C C . ALA A 1 77 ? 7.723 -9.407 -23.955 1.00 48.53 77 ALA A C 1
ATOM 637 O O . ALA A 1 77 ? 8.767 -10.050 -24.041 1.00 48.53 77 ALA A O 1
ATOM 638 N N . ASP A 1 78 ? 7.192 -9.103 -22.771 1.00 53.00 78 ASP A N 1
ATOM 639 C CA . ASP A 1 78 ? 7.752 -9.485 -21.474 1.00 53.00 78 ASP A CA 1
ATOM 640 C C . ASP A 1 78 ? 7.391 -10.954 -21.137 1.00 53.00 78 ASP A C 1
ATOM 642 O O . ASP A 1 78 ? 6.218 -11.330 -21.238 1.00 53.00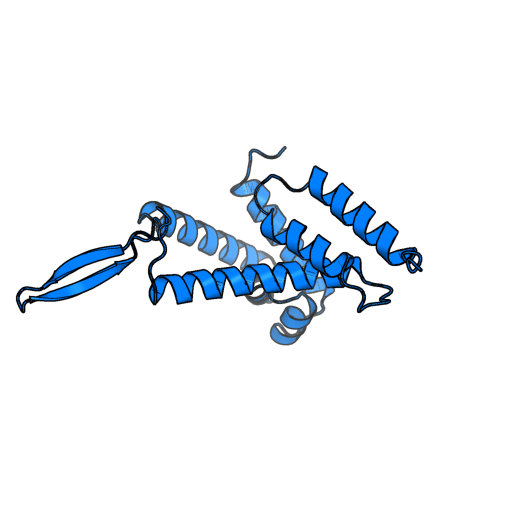 78 ASP A O 1
ATOM 646 N N . PRO A 1 79 ? 8.352 -11.805 -20.716 1.00 47.66 79 PRO A N 1
ATOM 647 C CA . PRO A 1 79 ? 8.095 -13.178 -20.270 1.00 47.66 79 PRO A CA 1
ATOM 648 C C . PRO A 1 79 ? 7.026 -13.319 -19.174 1.00 47.66 79 PRO A C 1
ATOM 650 O O . PRO A 1 79 ? 6.360 -14.352 -19.124 1.00 47.66 79 PRO A O 1
ATOM 653 N N . SER A 1 80 ? 6.852 -12.301 -18.324 1.00 46.44 80 SER A N 1
ATOM 654 C CA . SER A 1 80 ? 5.826 -12.242 -17.270 1.00 46.44 80 SER A CA 1
ATOM 655 C C . SER A 1 80 ? 4.430 -11.842 -17.770 1.00 46.44 80 SER A C 1
ATOM 657 O O . SER A 1 80 ? 3.463 -11.931 -17.023 1.00 46.44 80 SER A O 1
ATOM 659 N N . HIS A 1 81 ? 4.316 -11.453 -19.045 1.00 50.31 81 HIS A N 1
ATOM 660 C CA . HIS A 1 81 ? 3.080 -11.027 -19.708 1.00 50.31 81 HIS A CA 1
ATOM 661 C C . HIS A 1 81 ? 2.808 -11.844 -20.987 1.00 50.31 81 HIS A C 1
ATOM 663 O O . HIS A 1 81 ? 2.202 -11.354 -21.945 1.00 50.31 81 HIS A O 1
ATOM 669 N N . ARG A 1 82 ? 3.267 -13.105 -21.032 1.00 56.06 82 ARG A N 1
ATOM 670 C CA . ARG A 1 82 ? 3.075 -13.992 -22.190 1.00 56.06 82 ARG A CA 1
ATOM 671 C C . ARG A 1 82 ? 1.590 -14.222 -22.458 1.00 56.06 82 ARG A C 1
ATOM 673 O O . ARG A 1 82 ? 0.825 -14.528 -21.555 1.00 56.06 82 ARG A O 1
ATOM 680 N N . ARG A 1 83 ? 1.180 -14.151 -23.722 1.00 58.44 83 ARG A N 1
ATOM 681 C CA . ARG A 1 83 ? -0.163 -14.536 -24.173 1.00 58.44 83 ARG A CA 1
ATOM 682 C C . ARG A 1 83 ? -0.129 -15.977 -24.668 1.00 58.44 83 ARG A C 1
ATOM 684 O O . ARG A 1 83 ? 0.588 -16.273 -25.622 1.00 58.44 83 ARG A O 1
ATOM 691 N N . ARG A 1 84 ? -0.906 -16.874 -24.060 1.00 58.28 84 ARG A N 1
ATOM 692 C CA . ARG A 1 84 ? -1.219 -18.170 -24.673 1.00 58.28 84 ARG A CA 1
ATOM 693 C C . ARG A 1 84 ? -2.352 -17.959 -25.664 1.00 58.28 84 ARG A C 1
ATOM 695 O O . ARG A 1 84 ? -3.402 -17.447 -25.291 1.00 58.28 84 ARG A O 1
ATOM 702 N N . VAL A 1 85 ? -2.115 -18.342 -26.912 1.00 67.44 85 VAL A N 1
ATOM 703 C CA . VAL A 1 85 ? -3.111 -18.299 -27.984 1.00 67.44 85 VAL A CA 1
ATOM 704 C C . VAL A 1 85 ? -3.488 -19.721 -28.348 1.00 67.44 85 VAL A C 1
ATOM 706 O O . VAL A 1 85 ? -2.607 -20.546 -28.583 1.00 67.44 85 VAL A O 1
ATOM 709 N N . TRP A 1 86 ? -4.781 -20.007 -28.404 1.00 69.31 86 TRP A N 1
ATOM 710 C CA . TRP A 1 86 ? -5.304 -21.249 -28.964 1.00 69.31 86 TRP A CA 1
ATOM 711 C C . TRP A 1 86 ? -6.553 -20.954 -29.792 1.00 69.31 86 TRP A C 1
ATOM 713 O O . TRP A 1 86 ? -7.114 -19.861 -29.718 1.00 69.31 86 TRP A O 1
ATOM 723 N N . ARG A 1 87 ? -6.976 -21.915 -30.614 1.00 76.44 87 ARG A N 1
ATOM 724 C CA . ARG A 1 87 ? -8.253 -21.839 -31.328 1.00 76.44 87 ARG A CA 1
ATOM 725 C C . ARG A 1 87 ? -9.266 -22.731 -30.635 1.00 76.44 87 ARG A C 1
ATOM 727 O O . ARG A 1 87 ? -8.924 -23.849 -30.250 1.00 76.44 87 ARG A O 1
ATOM 734 N N . ASP A 1 88 ? -10.473 -22.220 -30.444 1.00 71.94 88 ASP A N 1
ATOM 735 C CA . ASP A 1 88 ? -11.593 -23.035 -29.984 1.00 71.94 88 ASP A CA 1
ATOM 736 C C . ASP A 1 88 ? -12.078 -23.989 -31.098 1.00 71.94 88 ASP A C 1
ATOM 738 O O . ASP A 1 88 ? -11.614 -23.888 -32.242 1.00 71.94 88 ASP A O 1
ATOM 742 N N . PRO A 1 89 ? -12.971 -24.949 -30.793 1.00 73.94 89 PRO A N 1
ATOM 743 C CA . PRO A 1 89 ? -13.507 -25.879 -31.789 1.00 73.94 89 PRO A CA 1
ATOM 744 C C . PRO A 1 89 ? -14.239 -25.190 -32.951 1.00 73.94 89 PRO A C 1
ATOM 746 O O . PRO A 1 89 ? -14.318 -25.754 -34.040 1.00 73.94 89 PRO A O 1
ATOM 749 N N . GLU A 1 90 ? -14.723 -23.960 -32.755 1.00 85.94 90 GLU A N 1
ATOM 750 C CA . GLU A 1 90 ? -15.358 -23.131 -33.785 1.00 85.94 90 GLU A CA 1
ATOM 751 C C . GLU A 1 90 ? -14.351 -22.274 -34.579 1.00 85.94 90 GLU A C 1
ATOM 753 O O . GLU A 1 90 ? -14.739 -21.466 -35.425 1.00 85.94 90 GLU A O 1
ATOM 758 N N . GLY A 1 91 ? -13.049 -22.447 -34.336 1.00 73.94 91 GLY A N 1
ATOM 759 C CA . GLY A 1 91 ? -11.971 -21.771 -35.052 1.00 73.94 91 GLY A CA 1
ATOM 760 C C . GLY A 1 91 ? -11.704 -20.333 -34.602 1.00 73.94 91 GLY A C 1
ATOM 761 O O . GLY A 1 91 ? -10.888 -19.653 -35.232 1.00 73.94 91 GLY A O 1
ATOM 762 N N . ARG A 1 92 ? -12.338 -19.857 -33.525 1.00 67.19 92 ARG A N 1
ATOM 763 C CA . ARG A 1 92 ? -12.107 -18.517 -32.974 1.00 67.19 92 ARG A CA 1
ATOM 764 C C . ARG A 1 92 ? -10.817 -18.507 -32.169 1.00 67.19 92 ARG A C 1
ATOM 766 O O . ARG A 1 92 ? -10.545 -19.401 -31.368 1.00 67.19 92 ARG A O 1
ATOM 773 N N . GLU A 1 93 ? -10.013 -17.475 -32.387 1.00 61.75 93 GLU A N 1
ATOM 774 C CA . GLU A 1 93 ? -8.788 -17.267 -31.627 1.00 61.75 93 GLU A CA 1
ATOM 775 C C . GLU A 1 93 ? -9.128 -16.807 -30.206 1.00 61.75 93 GLU A C 1
ATOM 777 O O . GLU A 1 93 ? -9.753 -15.764 -30.010 1.00 61.75 93 GLU A O 1
ATOM 782 N N . GLN A 1 94 ? -8.698 -17.586 -29.218 1.00 63.22 94 GLN A N 1
ATOM 783 C CA . GLN A 1 94 ? -8.753 -17.227 -27.810 1.00 63.22 94 GLN A CA 1
ATOM 784 C C . GLN A 1 94 ? -7.347 -16.912 -27.306 1.00 63.22 94 GLN A C 1
ATOM 786 O O . GLN A 1 94 ? -6.373 -17.597 -27.625 1.00 63.22 94 GLN A O 1
ATOM 791 N N . ALA A 1 95 ? -7.246 -15.850 -26.513 1.00 56.06 95 ALA A N 1
ATOM 792 C CA . ALA A 1 95 ? -6.003 -15.379 -25.934 1.00 56.06 95 ALA A CA 1
ATOM 793 C C . ALA A 1 95 ? -6.154 -15.258 -24.415 1.00 56.06 95 ALA A C 1
ATOM 795 O O . ALA A 1 95 ? -7.012 -14.519 -23.938 1.00 56.06 95 ALA A O 1
ATOM 796 N N . LEU A 1 96 ? -5.295 -15.946 -23.662 1.00 53.59 96 LEU A N 1
ATOM 797 C CA . LEU A 1 96 ? -5.199 -15.820 -22.207 1.00 53.59 96 LEU A CA 1
ATOM 798 C C . LEU A 1 96 ? -3.836 -15.258 -21.834 1.00 53.59 96 LEU A C 1
ATOM 800 O O . LEU A 1 96 ? -2.809 -15.700 -22.355 1.00 53.59 96 LEU A O 1
ATOM 804 N N . MET A 1 97 ? -3.820 -14.306 -20.908 1.00 54.97 97 MET A N 1
ATOM 805 C CA . MET A 1 97 ? -2.579 -13.881 -20.280 1.00 54.97 97 MET A CA 1
ATOM 806 C C . MET A 1 97 ? -2.080 -15.004 -19.370 1.00 54.97 97 MET A C 1
ATOM 808 O O . MET A 1 97 ? -2.819 -15.504 -18.524 1.00 54.97 97 MET A O 1
ATOM 812 N N . VAL A 1 98 ? -0.830 -15.408 -19.554 1.00 53.31 98 VAL A N 1
ATOM 813 C CA . VAL A 1 98 ? -0.109 -16.248 -18.606 1.00 53.31 98 VAL A CA 1
ATOM 814 C C . VAL A 1 98 ? 0.220 -15.351 -17.422 1.00 53.31 98 VAL A C 1
ATOM 816 O O . VAL A 1 98 ? 1.215 -14.633 -17.428 1.00 53.31 98 VAL A O 1
ATOM 819 N N . ASP A 1 99 ? -0.675 -15.344 -16.441 1.00 54.72 99 ASP A N 1
ATOM 820 C CA . ASP A 1 99 ? -0.373 -14.818 -15.122 1.00 54.72 99 ASP A CA 1
ATOM 821 C C . ASP A 1 99 ? 0.607 -15.810 -14.478 1.00 54.72 99 ASP A C 1
ATOM 823 O O . ASP A 1 99 ? 0.271 -16.977 -14.273 1.00 54.72 99 ASP A O 1
ATOM 827 N N . ASN A 1 100 ? 1.840 -15.379 -14.195 1.00 51.09 100 ASN A N 1
ATOM 828 C CA . ASN A 1 100 ? 2.781 -16.187 -13.411 1.00 51.09 100 ASN A CA 1
ATOM 829 C C . ASN A 1 100 ? 2.340 -16.302 -11.937 1.00 51.09 100 ASN A C 1
ATOM 831 O O . ASN A 1 100 ? 3.084 -16.850 -11.123 1.00 51.09 100 ASN A O 1
ATOM 835 N N . ARG A 1 101 ? 1.137 -15.824 -11.575 1.00 55.88 101 ARG A N 1
ATOM 836 C CA . ARG A 1 101 ? 0.434 -16.279 -10.377 1.00 55.88 101 ARG A CA 1
ATOM 837 C C . ARG A 1 101 ? 0.144 -17.766 -10.492 1.00 55.88 101 ARG A C 1
ATOM 839 O O . ARG A 1 101 ? -0.871 -18.198 -11.037 1.00 55.88 101 ARG A O 1
ATOM 846 N N . THR A 1 102 ? 1.048 -18.563 -9.949 1.00 66.19 102 THR A N 1
ATOM 847 C CA . THR A 1 102 ? 0.776 -19.975 -9.734 1.00 66.19 102 THR A CA 1
ATOM 848 C C . THR A 1 102 ? -0.339 -20.121 -8.688 1.00 66.19 102 THR A C 1
ATOM 850 O O . THR A 1 102 ? -0.502 -19.229 -7.841 1.00 66.19 102 THR A O 1
ATOM 853 N N . PRO A 1 103 ? -1.113 -21.219 -8.702 1.00 71.31 103 PRO A N 1
ATOM 854 C CA . PRO A 1 103 ? -2.092 -21.505 -7.654 1.00 71.31 103 PRO A CA 1
ATOM 855 C C . PRO A 1 103 ? -1.489 -21.412 -6.248 1.00 71.31 103 PRO A C 1
ATOM 857 O O . PRO A 1 103 ? -2.130 -20.917 -5.327 1.00 71.31 103 PRO A O 1
ATOM 860 N N . GLU A 1 104 ? -0.225 -21.807 -6.105 1.00 66.88 104 GLU A N 1
ATOM 861 C CA . GLU A 1 104 ? 0.547 -21.703 -4.871 1.00 66.88 104 GLU A CA 1
ATOM 862 C C . GLU A 1 104 ? 0.777 -20.241 -4.481 1.00 66.88 104 GLU A C 1
ATOM 864 O O . GLU A 1 104 ? 0.527 -19.875 -3.338 1.00 66.88 104 GLU A O 1
ATOM 869 N N . SER A 1 105 ? 1.180 -19.372 -5.413 1.00 68.81 105 SER A N 1
ATOM 870 C CA . SER A 1 105 ? 1.350 -17.942 -5.119 1.00 68.81 105 SER A CA 1
ATOM 871 C C . SER A 1 105 ? 0.034 -17.260 -4.721 1.00 68.81 105 SER A C 1
ATOM 873 O O . SER A 1 105 ? 0.022 -16.406 -3.835 1.00 68.81 105 SER A O 1
ATOM 875 N N . ALA A 1 106 ? -1.085 -17.669 -5.329 1.00 71.44 106 ALA A N 1
ATOM 876 C CA . ALA A 1 106 ? -2.411 -17.176 -4.980 1.00 71.44 106 ALA A CA 1
ATOM 877 C C . ALA A 1 106 ? -2.836 -17.667 -3.589 1.00 71.44 106 ALA A C 1
ATOM 879 O O . ALA A 1 106 ? -3.359 -16.882 -2.801 1.00 71.44 106 ALA A O 1
ATOM 880 N N . ALA A 1 107 ? -2.557 -18.932 -3.261 1.00 72.94 107 ALA A N 1
ATOM 881 C CA . ALA A 1 107 ? -2.809 -19.503 -1.942 1.00 72.94 107 ALA A CA 1
ATOM 882 C C . ALA A 1 107 ? -1.960 -18.830 -0.852 1.00 72.94 107 ALA A C 1
ATOM 884 O O . ALA A 1 107 ? -2.489 -18.488 0.201 1.00 72.94 107 ALA A O 1
ATOM 885 N N . ILE A 1 108 ? -0.677 -18.565 -1.123 1.00 77.81 108 ILE A N 1
ATOM 886 C CA . ILE A 1 108 ? 0.218 -17.835 -0.213 1.00 77.81 108 ILE A CA 1
ATOM 887 C C . ILE A 1 108 ? -0.293 -16.407 0.010 1.00 77.81 108 ILE A C 1
AT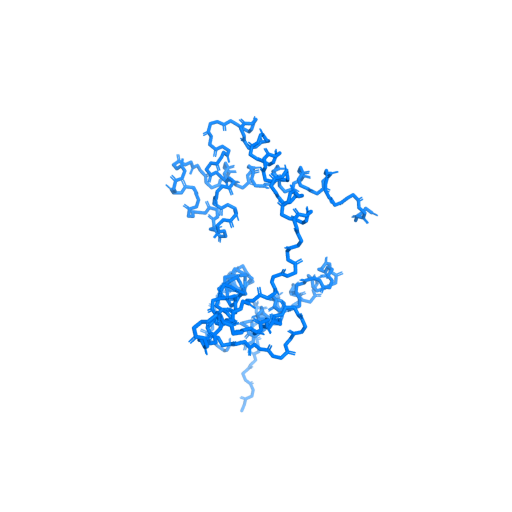OM 889 O O . ILE A 1 108 ? -0.367 -15.953 1.148 1.00 77.81 108 ILE A O 1
ATOM 893 N N . ALA A 1 109 ? -0.680 -15.698 -1.055 1.00 76.62 109 ALA A N 1
ATOM 894 C CA . ALA A 1 109 ? -1.226 -14.348 -0.937 1.00 76.62 109 ALA A CA 1
ATOM 895 C C . ALA A 1 109 ? -2.551 -14.326 -0.155 1.00 76.62 109 ALA A C 1
ATOM 897 O O . ALA A 1 109 ? -2.762 -13.430 0.658 1.00 76.62 109 ALA A O 1
ATOM 898 N N . ALA A 1 110 ? -3.426 -15.312 -0.372 1.00 76.44 110 ALA A N 1
ATOM 899 C CA . ALA A 1 110 ? -4.688 -15.436 0.351 1.00 76.44 110 ALA A CA 1
ATOM 900 C C . ALA A 1 110 ? -4.473 -15.737 1.844 1.00 76.44 110 ALA A C 1
ATOM 902 O O . ALA A 1 110 ? -5.079 -15.074 2.682 1.00 76.44 110 ALA A O 1
ATOM 903 N N . ASP A 1 111 ? -3.578 -16.672 2.181 1.00 83.44 111 ASP A N 1
ATOM 904 C CA . ASP A 1 111 ? -3.192 -16.960 3.571 1.00 83.44 111 ASP A CA 1
ATOM 905 C C . ASP A 1 111 ? -2.576 -15.722 4.241 1.00 83.44 111 ASP A C 1
ATOM 907 O O . ASP A 1 111 ? -2.909 -15.380 5.375 1.00 83.44 111 ASP A O 1
ATOM 911 N N . PHE A 1 112 ? -1.733 -14.984 3.515 1.00 86.50 112 PHE A N 1
ATOM 912 C CA . PHE A 1 112 ? -1.130 -13.753 4.017 1.00 86.50 112 PHE A CA 1
ATOM 913 C C . PHE A 1 112 ? -2.167 -12.664 4.310 1.00 86.50 112 PHE A C 1
ATOM 915 O O . PHE A 1 112 ? -2.128 -12.052 5.380 1.00 86.50 112 PHE A O 1
ATOM 922 N N . LEU A 1 113 ? -3.105 -12.435 3.388 1.00 87.50 113 LEU A N 1
ATOM 923 C CA . LEU A 1 113 ? -4.186 -11.470 3.587 1.00 87.50 113 LEU A CA 1
ATOM 924 C C . LEU A 1 113 ? -5.078 -11.874 4.762 1.00 87.50 113 LEU A C 1
ATOM 926 O O . LEU A 1 113 ? -5.326 -11.038 5.622 1.00 87.50 113 LEU A O 1
ATOM 930 N N . ALA A 1 114 ? -5.445 -13.153 4.879 1.00 89.38 114 ALA A N 1
ATOM 931 C CA . ALA A 1 114 ? -6.257 -13.642 5.993 1.00 89.38 114 ALA A CA 1
ATOM 932 C C . ALA A 1 114 ? -5.582 -13.424 7.360 1.00 89.38 114 ALA A C 1
ATOM 934 O O . ALA A 1 114 ? -6.234 -13.049 8.335 1.00 89.38 114 ALA A O 1
ATOM 935 N N . ARG A 1 115 ? -4.259 -13.611 7.444 1.00 91.62 115 ARG A N 1
ATOM 936 C CA . ARG A 1 115 ? -3.493 -13.332 8.669 1.00 91.62 115 ARG A CA 1
ATOM 937 C C . ARG A 1 115 ? -3.415 -11.839 8.977 1.00 91.62 115 ARG A C 1
ATOM 939 O O . ARG A 1 115 ? -3.532 -11.455 10.137 1.00 91.62 115 ARG A O 1
ATOM 946 N N . LEU A 1 116 ? -3.235 -10.997 7.957 1.00 92.62 116 LEU A N 1
ATOM 947 C CA . LEU A 1 116 ? -3.275 -9.542 8.120 1.00 92.62 116 LEU A CA 1
ATOM 948 C C . LEU A 1 116 ? -4.654 -9.047 8.553 1.00 92.62 116 LEU A C 1
ATOM 950 O O . LEU A 1 116 ? -4.715 -8.149 9.390 1.00 92.62 116 LEU A O 1
ATOM 954 N N . ASP A 1 117 ? -5.728 -9.626 8.020 1.00 94.69 117 ASP A N 1
ATOM 955 C CA . ASP A 1 117 ? -7.100 -9.333 8.430 1.00 94.69 117 ASP A CA 1
ATOM 956 C C . ASP A 1 117 ? -7.304 -9.699 9.904 1.00 94.69 117 ASP A C 1
ATOM 958 O O . ASP A 1 117 ? -7.750 -8.861 10.689 1.00 94.69 117 ASP A O 1
ATOM 962 N N . GLY A 1 118 ? -6.865 -10.894 10.316 1.00 95.69 118 GLY A N 1
ATOM 963 C CA . GLY A 1 118 ? -6.899 -11.313 11.719 1.00 95.69 118 GLY A CA 1
ATOM 964 C C . GLY A 1 118 ? -6.112 -10.376 12.643 1.00 95.69 118 GLY A C 1
ATOM 965 O O . GLY A 1 118 ? -6.599 -9.992 13.705 1.00 95.69 118 GLY A O 1
ATOM 966 N N . GLU A 1 119 ? -4.921 -9.935 12.233 1.00 96.88 119 GLU A N 1
ATOM 967 C CA . GLU A 1 119 ? -4.143 -8.953 13.000 1.00 96.88 119 GLU A CA 1
AT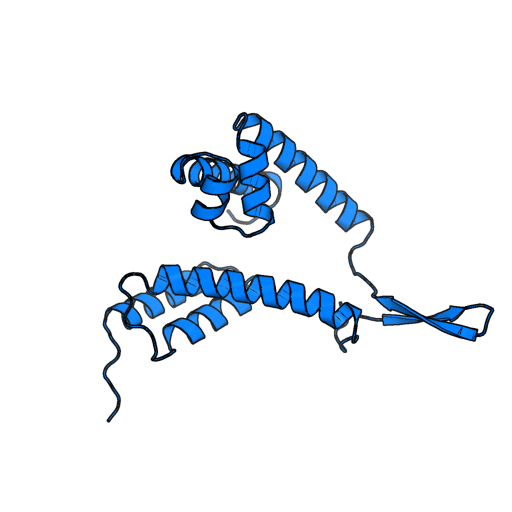OM 968 C C . GLU A 1 119 ? -4.838 -7.583 13.035 1.00 96.88 119 GLU A C 1
ATOM 970 O O . GLU A 1 119 ? -4.852 -6.896 14.059 1.00 96.88 119 GLU A O 1
ATOM 975 N N . ALA A 1 120 ? -5.457 -7.168 11.928 1.00 95.94 120 ALA A N 1
ATOM 976 C CA . ALA A 1 120 ? -6.202 -5.922 11.857 1.00 95.94 120 ALA A CA 1
ATOM 977 C C . ALA A 1 120 ? -7.386 -5.924 12.831 1.00 95.94 120 ALA A C 1
ATOM 979 O O . ALA A 1 120 ? -7.613 -4.919 13.505 1.00 95.94 120 ALA A O 1
ATOM 980 N N . GLU A 1 121 ? -8.092 -7.043 12.976 1.00 96.50 121 GLU A N 1
ATOM 981 C CA . GLU A 1 121 ? -9.144 -7.198 13.983 1.00 96.50 121 GLU A CA 1
ATOM 982 C C . GLU A 1 121 ? -8.609 -7.036 15.417 1.00 96.50 121 GLU A C 1
ATOM 984 O O . GLU A 1 121 ? -9.249 -6.370 16.236 1.00 96.50 121 GLU A O 1
ATOM 989 N N . GLN A 1 122 ? -7.401 -7.534 15.716 1.00 95.94 122 GLN A N 1
ATOM 990 C CA . GLN A 1 122 ? -6.777 -7.391 17.042 1.00 95.94 122 GLN A CA 1
ATOM 991 C C . GLN A 1 122 ? -6.415 -5.943 17.406 1.00 95.94 122 GLN A C 1
ATOM 993 O O . GLN A 1 122 ? -6.401 -5.583 18.585 1.00 95.94 122 GLN A O 1
ATOM 998 N N . ILE A 1 123 ? -6.163 -5.077 16.418 1.00 93.12 123 ILE A N 1
ATOM 999 C CA . ILE A 1 123 ? -5.924 -3.638 16.650 1.00 93.12 123 ILE A CA 1
ATOM 1000 C C . ILE A 1 123 ? -7.192 -2.944 17.184 1.00 93.12 123 ILE A C 1
ATOM 1002 O O . ILE A 1 123 ? -7.110 -1.879 17.806 1.00 93.12 123 ILE A O 1
ATOM 1006 N N . GLY A 1 124 ? -8.363 -3.539 16.951 1.00 92.56 124 GLY A N 1
ATOM 1007 C CA . GLY A 1 124 ? -9.669 -3.070 17.393 1.00 92.56 124 GLY A CA 1
ATOM 1008 C C . GLY A 1 124 ? -10.599 -2.743 16.227 1.00 92.56 124 GLY A C 1
ATOM 1009 O O . GLY A 1 124 ? -10.263 -2.914 15.059 1.00 92.56 124 GLY A O 1
ATOM 1010 N N . GLN A 1 125 ? -11.773 -2.190 16.544 1.00 93.25 125 GLN A N 1
ATOM 1011 C CA . GLN A 1 125 ? -12.895 -2.038 15.600 1.00 93.25 125 GLN A CA 1
ATOM 1012 C C . GLN A 1 125 ? -12.599 -1.257 14.303 1.00 93.25 125 GLN A C 1
ATOM 1014 O O . GLN A 1 125 ? -13.356 -1.339 13.340 1.00 93.25 125 GLN A O 1
ATOM 1019 N N . TYR A 1 126 ? -11.523 -0.468 14.272 1.00 94.19 126 TYR A N 1
ATOM 1020 C CA . TYR A 1 126 ? -11.128 0.329 13.107 1.00 94.19 126 TYR A CA 1
ATOM 1021 C C . TYR A 1 126 ? -9.989 -0.293 12.298 1.00 94.19 126 TYR A C 1
ATOM 1023 O O . TYR A 1 126 ? -9.691 0.188 11.205 1.00 94.19 126 TYR A O 1
ATOM 1031 N N . GLY A 1 127 ? -9.332 -1.326 12.828 1.00 94.19 127 GLY A N 1
ATOM 1032 C CA . GLY A 1 127 ? -8.174 -1.949 12.205 1.00 94.19 127 GLY A CA 1
ATOM 1033 C C . GLY A 1 127 ? -8.447 -2.473 10.794 1.00 94.19 127 GLY A C 1
ATOM 1034 O O . GLY A 1 127 ? -7.668 -2.109 9.912 1.00 94.19 127 GLY A O 1
ATOM 1035 N N . PRO A 1 128 ? -9.562 -3.186 10.527 1.00 96.19 128 PRO A N 1
ATOM 1036 C CA . PRO A 1 128 ? -9.894 -3.642 9.175 1.00 96.19 128 PRO A CA 1
ATOM 1037 C C . PRO A 1 128 ? -9.991 -2.490 8.165 1.00 96.19 128 PRO A C 1
ATOM 1039 O O . PRO A 1 128 ? -9.335 -2.501 7.132 1.00 96.19 128 PRO A O 1
ATOM 1042 N N . ARG A 1 129 ? -10.674 -1.391 8.518 1.00 94.31 129 ARG A N 1
ATOM 1043 C CA . ARG A 1 129 ? -10.766 -0.206 7.640 1.00 94.31 129 ARG A CA 1
ATOM 1044 C C . ARG A 1 129 ? -9.417 0.486 7.432 1.00 94.31 129 ARG A C 1
ATOM 1046 O O . ARG A 1 129 ? -9.169 1.083 6.383 1.00 94.31 129 ARG A O 1
ATOM 1053 N N . CYS A 1 130 ? -8.543 0.452 8.439 1.00 92.62 130 CYS A N 1
ATOM 1054 C CA . CYS A 1 130 ? -7.172 0.924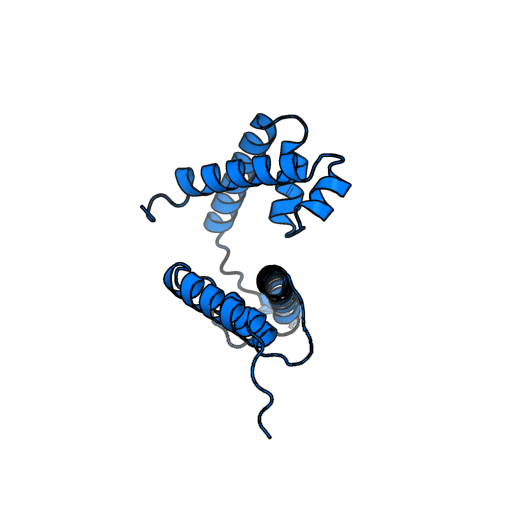 8.291 1.00 92.62 130 CYS A CA 1
ATOM 1055 C C . CYS A 1 130 ? -6.385 0.029 7.323 1.00 92.62 130 CYS A C 1
ATOM 1057 O O . CYS A 1 130 ? -5.653 0.565 6.491 1.00 92.62 130 CYS A O 1
ATOM 1059 N N . LEU A 1 131 ? -6.528 -1.295 7.410 1.00 93.94 131 LEU A N 1
ATOM 1060 C CA . LEU A 1 131 ? -5.899 -2.243 6.490 1.00 93.94 131 LEU A CA 1
ATOM 1061 C C . LEU A 1 131 ? -6.405 -2.041 5.055 1.00 93.94 131 LEU A C 1
ATOM 1063 O O . LEU A 1 131 ? -5.580 -1.891 4.157 1.00 93.94 131 LEU A O 1
ATOM 1067 N N . ASP A 1 132 ? -7.714 -1.888 4.851 1.00 89.19 132 ASP A N 1
ATOM 1068 C CA . ASP A 1 132 ? -8.303 -1.584 3.540 1.00 89.19 132 ASP A CA 1
ATOM 1069 C C . ASP A 1 132 ? -7.659 -0.348 2.907 1.00 89.19 132 ASP A C 1
ATOM 1071 O O . ASP A 1 132 ? -7.234 -0.364 1.752 1.00 89.19 132 ASP A O 1
ATOM 1075 N N . GLY A 1 133 ? -7.533 0.736 3.681 1.00 81.25 133 GLY A N 1
ATOM 1076 C CA . GLY A 1 133 ? -6.898 1.958 3.199 1.00 81.25 133 GLY A CA 1
ATOM 1077 C C . GLY A 1 133 ? -5.414 1.785 2.874 1.00 81.25 133 GLY A C 1
ATOM 1078 O O . GLY A 1 133 ? -4.915 2.413 1.939 1.00 81.25 133 GLY A O 1
ATOM 1079 N N . LEU A 1 134 ? -4.712 0.913 3.603 1.00 86.25 134 LEU A N 1
ATOM 1080 C CA . LEU A 1 134 ? -3.319 0.574 3.324 1.00 86.25 134 LEU A CA 1
ATOM 1081 C C . LEU A 1 134 ? -3.187 -0.208 2.010 1.00 86.25 134 LEU A C 1
ATOM 1083 O O . LEU A 1 134 ? -2.347 0.153 1.185 1.00 86.25 134 LEU A O 1
ATOM 1087 N N . LEU A 1 135 ? -4.011 -1.241 1.815 1.00 82.50 135 LEU A N 1
ATOM 1088 C CA . LEU A 1 135 ? -3.997 -2.104 0.629 1.00 82.50 135 LEU A CA 1
ATOM 1089 C C . LEU A 1 135 ? -4.464 -1.361 -0.629 1.00 82.50 135 LEU A C 1
ATOM 1091 O O . LEU A 1 135 ? -3.893 -1.539 -1.702 1.00 82.50 135 LEU A O 1
ATOM 1095 N N . ALA A 1 136 ? -5.440 -0.461 -0.489 1.00 76.44 136 ALA A N 1
ATOM 1096 C CA . ALA A 1 136 ? -5.920 0.397 -1.571 1.00 76.44 136 ALA A CA 1
ATOM 1097 C C . ALA A 1 136 ? -4.945 1.534 -1.939 1.00 76.44 136 ALA A C 1
ATOM 1099 O O . ALA A 1 136 ? -5.179 2.267 -2.901 1.00 76.44 136 ALA A O 1
ATOM 1100 N N . GLY A 1 137 ? -3.861 1.723 -1.175 1.00 75.12 137 GLY A N 1
ATOM 1101 C CA . GLY A 1 137 ? -2.886 2.790 -1.409 1.00 75.12 137 GLY A CA 1
ATOM 1102 C C . GLY A 1 137 ? -3.394 4.195 -1.057 1.00 75.12 137 GLY A C 1
ATOM 1103 O O . GLY A 1 137 ? -2.823 5.192 -1.513 1.00 75.12 137 GLY A O 1
ATOM 1104 N N . TYR A 1 138 ? -4.448 4.300 -0.242 1.00 78.88 138 TYR A N 1
ATOM 1105 C CA . TYR A 1 138 ? -4.921 5.579 0.279 1.00 78.88 138 TYR A CA 1
ATOM 1106 C C . TYR A 1 138 ? -3.885 6.203 1.211 1.00 78.88 138 TYR A C 1
ATOM 1108 O O . TYR A 1 138 ? -2.972 5.561 1.726 1.00 78.88 138 TYR A O 1
ATOM 1116 N N . THR A 1 139 ? -4.015 7.502 1.454 1.00 82.38 139 THR A N 1
ATOM 1117 C CA . THR A 1 139 ? -3.228 8.180 2.486 1.00 82.38 139 THR A CA 1
ATOM 1118 C C . THR A 1 139 ? -3.838 8.025 3.867 1.00 82.38 139 THR A C 1
ATOM 1120 O O . THR A 1 139 ? -5.024 7.733 4.009 1.00 82.38 139 THR A O 1
ATOM 1123 N N . ALA A 1 140 ? -3.038 8.282 4.908 1.00 80.00 140 ALA A N 1
ATOM 1124 C CA . ALA A 1 140 ? -3.522 8.239 6.285 1.00 80.00 140 ALA A CA 1
ATOM 1125 C C . ALA A 1 140 ? -4.712 9.189 6.494 1.00 80.00 140 ALA A C 1
ATOM 1127 O O . ALA A 1 140 ? -5.645 8.850 7.208 1.00 80.00 140 ALA A O 1
ATOM 1128 N N . ARG A 1 141 ? -4.723 10.347 5.814 1.00 82.81 141 ARG A N 1
ATOM 1129 C CA . ARG A 1 141 ? -5.833 11.312 5.851 1.00 82.81 141 ARG A CA 1
ATOM 1130 C C . ARG A 1 141 ? -7.091 10.806 5.145 1.00 82.81 141 ARG A C 1
ATOM 1132 O O . ARG A 1 141 ? -8.185 10.978 5.671 1.00 82.81 141 ARG A O 1
ATOM 1139 N N . GLU A 1 142 ? -6.952 10.208 3.966 1.00 77.38 142 GLU A N 1
ATOM 1140 C CA . GLU A 1 142 ? -8.091 9.632 3.235 1.00 77.38 142 GLU A CA 1
ATOM 1141 C C . GLU A 1 142 ? -8.686 8.449 3.999 1.00 77.38 142 GLU A C 1
ATOM 1143 O O . GLU A 1 142 ? -9.896 8.400 4.200 1.00 77.38 142 GLU A O 1
ATOM 1148 N N . THR A 1 143 ? -7.827 7.569 4.508 1.00 85.94 143 THR A N 1
ATOM 1149 C CA . THR A 1 143 ? -8.212 6.420 5.334 1.00 85.94 143 THR A CA 1
ATOM 1150 C C . THR A 1 143 ? -8.871 6.873 6.631 1.00 85.94 143 THR A C 1
ATOM 1152 O O . THR A 1 143 ? -9.929 6.370 6.971 1.00 85.94 143 THR A O 1
ATOM 1155 N N . ALA A 1 144 ? -8.324 7.884 7.315 1.00 89.00 144 ALA A N 1
ATOM 1156 C CA . ALA A 1 144 ? -8.913 8.470 8.521 1.00 89.00 144 ALA A CA 1
ATOM 1157 C C . ALA A 1 144 ? -10.327 9.005 8.267 1.00 89.00 144 ALA A C 1
ATOM 1159 O O . ALA A 1 144 ? -11.235 8.768 9.061 1.00 89.00 144 ALA A O 1
ATOM 1160 N N . ARG A 1 145 ? -10.533 9.673 7.125 1.00 92.00 145 ARG A N 1
ATOM 1161 C CA . ARG A 1 145 ? -11.851 10.160 6.706 1.00 92.00 145 ARG A CA 1
ATOM 1162 C C . ARG A 1 145 ? -12.831 9.011 6.445 1.00 92.00 145 ARG A C 1
ATOM 1164 O O . ARG A 1 145 ? -13.967 9.098 6.890 1.00 92.00 145 ARG A O 1
ATOM 1171 N N . ILE A 1 146 ? -12.401 7.962 5.742 1.00 89.25 146 ILE A N 1
ATOM 1172 C CA . ILE A 1 146 ? -13.237 6.793 5.401 1.00 89.25 146 ILE A CA 1
ATOM 1173 C C . ILE A 1 146 ? -13.571 5.970 6.651 1.00 89.25 146 ILE A C 1
ATOM 1175 O O . ILE A 1 146 ? -14.709 5.556 6.846 1.00 89.25 146 ILE A O 1
ATOM 1179 N N . ALA A 1 147 ? -12.582 5.752 7.513 1.00 91.38 147 ALA A N 1
ATOM 1180 C CA . ALA A 1 147 ? -12.716 4.967 8.731 1.00 91.38 147 ALA A CA 1
ATOM 1181 C C . ALA A 1 147 ? -13.329 5.756 9.901 1.00 91.38 147 ALA A C 1
ATOM 1183 O O . ALA A 1 147 ? -13.634 5.150 10.925 1.00 91.38 147 ALA A O 1
ATOM 1184 N N . SER A 1 148 ? -13.533 7.070 9.743 1.00 95.25 148 SER A N 1
ATOM 1185 C CA . SER A 1 148 ? -14.024 7.994 10.776 1.00 95.25 148 SER A CA 1
ATOM 1186 C C . SER A 1 148 ? -13.164 7.999 12.048 1.00 95.25 148 SER A C 1
ATOM 1188 O O . SER A 1 148 ? -13.677 8.011 13.164 1.00 95.25 148 SER A O 1
ATOM 1190 N N . VAL A 1 149 ? -11.838 8.006 11.884 1.00 96.19 149 VAL A N 1
ATOM 1191 C CA . VAL A 1 149 ? -10.856 8.024 12.983 1.00 96.19 149 VAL A CA 1
ATOM 1192 C C . VAL A 1 149 ? -9.814 9.122 12.794 1.00 96.19 149 VAL A C 1
ATOM 1194 O O . VAL A 1 149 ? -9.746 9.765 11.750 1.00 96.19 149 VAL A O 1
ATOM 1197 N N . SER A 1 150 ? -8.962 9.337 13.799 1.00 97.38 150 SER A N 1
ATOM 1198 C CA . SER A 1 150 ? -7.832 10.259 13.669 1.00 97.38 150 SER A CA 1
ATOM 1199 C C . SER A 1 150 ? -6.750 9.706 12.731 1.00 97.38 150 SER A C 1
ATOM 1201 O O . SER A 1 150 ? -6.526 8.496 12.657 1.00 97.38 150 SER A O 1
ATOM 1203 N N . THR A 1 151 ? -6.004 10.590 12.066 1.00 93.25 151 THR A N 1
ATOM 1204 C CA . THR A 1 151 ? -4.819 10.201 11.280 1.00 93.25 151 THR A CA 1
ATOM 1205 C C . THR A 1 151 ? -3.777 9.478 12.127 1.00 93.25 151 THR A C 1
ATOM 1207 O O . THR A 1 151 ? -3.154 8.536 11.650 1.00 93.25 151 THR A O 1
ATOM 1210 N N . THR A 1 152 ? -3.629 9.864 13.396 1.00 94.69 152 THR A N 1
ATOM 1211 C CA . THR A 1 152 ? -2.719 9.220 14.351 1.00 94.69 152 THR A CA 1
ATOM 1212 C C . THR A 1 152 ? -3.108 7.765 14.608 1.00 94.69 152 THR A C 1
ATOM 1214 O O . THR A 1 152 ? -2.240 6.894 14.667 1.00 94.69 152 THR A O 1
ATOM 1217 N N . THR A 1 153 ? -4.411 7.483 14.719 1.00 94.69 153 THR A N 1
ATOM 1218 C CA . THR A 1 153 ? -4.939 6.117 14.841 1.00 94.69 153 THR A CA 1
ATOM 1219 C C . THR A 1 153 ? -4.551 5.294 13.618 1.00 94.69 153 THR A C 1
ATOM 1221 O O . THR A 1 153 ? -3.965 4.227 13.776 1.00 94.69 153 THR A O 1
ATOM 1224 N N . VAL A 1 154 ? -4.782 5.823 12.411 1.00 94.50 154 VAL A N 1
ATOM 1225 C CA . VAL A 1 154 ? -4.418 5.143 11.158 1.00 94.50 154 VAL A CA 1
ATOM 1226 C C . VAL A 1 154 ? -2.919 4.859 11.089 1.00 94.50 154 VAL A C 1
ATOM 1228 O O . VAL A 1 154 ? -2.514 3.731 10.822 1.00 94.50 154 VAL A O 1
ATOM 1231 N N . GLU A 1 155 ? -2.078 5.856 11.364 1.00 90.81 155 GLU A N 1
ATOM 1232 C CA . GLU A 1 155 ? -0.622 5.699 11.314 1.00 90.81 155 GLU A CA 1
ATOM 1233 C C . GLU A 1 155 ? -0.113 4.669 12.330 1.00 90.81 155 GLU A C 1
ATOM 1235 O O . GLU A 1 155 ? 0.801 3.900 12.020 1.00 90.81 155 GLU A O 1
ATOM 1240 N N . ARG A 1 156 ? -0.717 4.612 13.526 1.00 94.81 156 ARG A N 1
ATOM 1241 C CA . ARG A 1 156 ? -0.402 3.600 14.541 1.00 94.81 156 ARG A CA 1
ATOM 1242 C C . ARG A 1 156 ? -0.805 2.200 14.076 1.00 94.81 156 ARG A C 1
ATOM 1244 O O . ARG A 1 156 ? 0.025 1.296 14.171 1.00 94.81 156 ARG A O 1
ATOM 1251 N N . SER A 1 157 ? -2.014 2.035 13.534 1.00 95.56 157 SER A N 1
ATOM 1252 C CA . SER A 1 157 ? -2.484 0.762 12.972 1.00 95.56 157 SER A CA 1
ATOM 1253 C C . SER A 1 157 ? -1.580 0.292 11.831 1.00 95.56 157 SER A C 1
ATOM 1255 O O . SER A 1 157 ? -1.109 -0.838 11.839 1.00 95.56 157 SER A O 1
ATOM 1257 N N . TRP A 1 158 ? -1.240 1.172 10.887 1.00 95.88 158 TRP A N 1
ATOM 1258 C CA . TRP A 1 158 ? -0.353 0.833 9.770 1.00 95.88 158 TRP A CA 1
ATOM 1259 C C . TRP A 1 158 ? 1.056 0.474 10.210 1.00 95.88 158 TRP A C 1
ATOM 1261 O O . TRP A 1 158 ? 1.658 -0.435 9.645 1.00 95.88 158 TRP A O 1
ATOM 1271 N N . ARG A 1 159 ? 1.611 1.182 11.200 1.00 93.50 159 ARG A N 1
ATOM 1272 C CA . ARG A 1 159 ? 2.926 0.844 11.754 1.00 93.50 159 ARG A CA 1
ATOM 1273 C C . ARG A 1 159 ? 2.919 -0.564 12.339 1.00 93.50 159 ARG A C 1
ATOM 1275 O O . ARG A 1 159 ? 3.866 -1.308 12.113 1.00 93.50 159 ARG A O 1
ATOM 1282 N N . HIS A 1 160 ? 1.857 -0.915 13.057 1.00 94.69 160 HIS A N 1
ATOM 1283 C CA . HIS A 1 160 ? 1.684 -2.238 13.634 1.00 94.69 160 HIS A CA 1
ATOM 1284 C C . HIS A 1 160 ? 1.539 -3.322 12.552 1.00 94.69 160 HIS A C 1
ATOM 1286 O O . HIS A 1 160 ? 2.353 -4.237 12.530 1.00 94.69 160 HIS A O 1
ATOM 1292 N N . LEU A 1 161 ? 0.623 -3.154 11.590 1.00 93.31 161 LEU A N 1
ATOM 1293 C CA . LEU A 1 161 ? 0.414 -4.101 10.481 1.00 93.31 161 LEU A CA 1
ATOM 1294 C C . LEU A 1 161 ? 1.682 -4.318 9.645 1.00 93.31 161 LEU A C 1
ATOM 1296 O O . LEU A 1 161 ? 2.023 -5.442 9.293 1.00 93.31 161 LEU A O 1
ATOM 1300 N N . ARG A 1 162 ? 2.433 -3.248 9.356 1.00 91.75 162 ARG A N 1
ATOM 1301 C CA . ARG A 1 162 ? 3.710 -3.352 8.628 1.00 91.75 162 ARG A CA 1
ATOM 1302 C C . ARG A 1 162 ? 4.782 -4.074 9.432 1.00 91.75 162 ARG A C 1
ATOM 1304 O O . ARG A 1 162 ? 5.587 -4.789 8.844 1.00 91.75 162 ARG A O 1
ATOM 1311 N N . ARG A 1 163 ? 4.823 -3.864 10.751 1.00 91.00 163 ARG A N 1
ATOM 1312 C CA . ARG A 1 163 ? 5.742 -4.591 11.632 1.00 91.00 163 ARG A CA 1
ATOM 1313 C C . ARG A 1 163 ? 5.391 -6.076 11.647 1.00 91.00 163 ARG A C 1
ATOM 1315 O O . ARG A 1 163 ? 6.276 -6.880 11.393 1.00 91.00 163 ARG A O 1
ATOM 1322 N N . TYR A 1 164 ? 4.114 -6.406 11.839 1.00 91.94 164 TYR A N 1
ATOM 1323 C CA . TYR A 1 164 ? 3.614 -7.778 11.776 1.00 91.94 164 TYR A CA 1
ATOM 1324 C C . TYR A 1 164 ? 3.981 -8.450 10.447 1.00 91.94 164 TYR A C 1
ATOM 1326 O O . TYR A 1 164 ? 4.568 -9.530 10.445 1.00 91.94 164 TYR A O 1
ATOM 1334 N N . ALA A 1 165 ? 3.726 -7.773 9.320 1.00 88.62 165 ALA A N 1
ATOM 1335 C CA . ALA A 1 165 ? 4.079 -8.267 7.993 1.00 88.62 165 ALA A CA 1
ATOM 1336 C C . ALA A 1 165 ? 5.585 -8.543 7.854 1.00 88.62 165 ALA A C 1
ATOM 1338 O O . ALA A 1 165 ? 5.983 -9.576 7.326 1.00 88.62 165 ALA A O 1
ATOM 1339 N N . ARG A 1 166 ? 6.439 -7.642 8.353 1.00 85.56 166 ARG A N 1
ATOM 1340 C CA . ARG A 1 166 ? 7.894 -7.818 8.295 1.00 85.56 166 ARG A CA 1
ATOM 1341 C C . ARG A 1 166 ? 8.362 -9.006 9.132 1.00 85.56 166 ARG A C 1
ATOM 1343 O O . ARG A 1 166 ? 9.134 -9.816 8.643 1.00 85.56 166 ARG A O 1
ATOM 1350 N N . GLU A 1 167 ? 7.890 -9.110 10.369 1.00 85.50 167 GLU A N 1
ATOM 1351 C CA . GLU A 1 167 ? 8.343 -10.130 11.323 1.00 85.50 167 GLU A CA 1
ATOM 1352 C C . GLU A 1 167 ? 7.895 -11.546 10.945 1.00 85.50 167 GLU A C 1
ATOM 1354 O O . GLU A 1 167 ? 8.618 -12.498 11.218 1.00 85.50 167 GLU A O 1
ATOM 1359 N N . ASN A 1 168 ? 6.735 -11.685 10.301 1.00 82.25 168 ASN A N 1
ATOM 1360 C CA . ASN A 1 168 ? 6.145 -12.995 10.017 1.00 82.25 168 ASN A CA 1
ATOM 1361 C C . ASN A 1 168 ? 6.363 -13.480 8.576 1.00 82.25 168 ASN A C 1
ATOM 1363 O O . ASN A 1 168 ? 6.191 -14.668 8.319 1.00 82.25 168 ASN A O 1
ATOM 1367 N N . PHE A 1 169 ? 6.723 -12.591 7.642 1.00 75.56 169 PHE A N 1
ATOM 1368 C CA . PHE A 1 169 ? 6.773 -12.937 6.212 1.00 75.56 169 PHE A CA 1
ATOM 1369 C C . PHE A 1 169 ? 8.035 -12.461 5.485 1.00 75.56 169 PHE A C 1
ATOM 1371 O O . PHE A 1 169 ? 8.311 -12.955 4.398 1.00 75.56 169 PHE A O 1
ATOM 1378 N N . TYR A 1 170 ? 8.827 -11.563 6.083 1.00 66.62 170 TYR A N 1
ATOM 1379 C CA . TYR A 1 170 ? 10.113 -11.109 5.532 1.00 66.62 170 TYR A CA 1
ATOM 1380 C C . TYR A 1 170 ? 11.240 -11.222 6.581 1.00 66.62 170 TYR A C 1
ATOM 1382 O O . TYR A 1 170 ? 11.821 -10.202 6.968 1.00 66.62 170 TYR A O 1
ATOM 1390 N N . PRO A 1 171 ? 11.539 -12.433 7.092 1.00 53.00 171 PRO A N 1
ATOM 1391 C CA . PRO A 1 171 ? 12.475 -12.613 8.204 1.00 53.00 171 PRO A CA 1
ATOM 1392 C C . PRO A 1 171 ? 13.941 -12.270 7.869 1.00 53.00 171 PRO A C 1
ATOM 1394 O O . PRO A 1 171 ? 14.712 -12.008 8.790 1.00 53.00 171 PRO A O 1
ATOM 1397 N N . ASP A 1 172 ? 14.316 -12.193 6.587 1.00 47.38 172 ASP A N 1
ATOM 1398 C CA . ASP A 1 172 ? 15.722 -12.159 6.145 1.00 47.38 172 ASP A CA 1
ATOM 1399 C C . ASP A 1 172 ? 16.362 -10.756 6.014 1.00 47.38 172 ASP A C 1
ATOM 1401 O O . ASP A 1 172 ? 17.478 -10.638 5.517 1.00 47.38 172 ASP A O 1
ATOM 1405 N N . HIS A 1 173 ? 15.720 -9.682 6.493 1.00 43.53 173 HIS A N 1
ATOM 1406 C CA . HIS A 1 173 ? 16.277 -8.310 6.433 1.00 43.53 173 HIS A CA 1
ATOM 1407 C C . HIS A 1 173 ? 16.717 -7.747 7.801 1.00 43.53 173 HIS A C 1
ATOM 1409 O O . HIS A 1 173 ? 16.457 -6.575 8.099 1.00 43.53 173 HIS A O 1
ATOM 1415 N N . ARG A 1 174 ? 17.332 -8.565 8.665 1.00 40.53 174 ARG A N 1
ATOM 1416 C CA . ARG A 1 174 ? 17.963 -8.095 9.915 1.00 40.53 174 ARG A CA 1
ATOM 1417 C C . ARG A 1 174 ? 19.462 -7.893 9.773 1.00 40.53 174 ARG A C 1
ATOM 1419 O O . ARG A 1 174 ? 20.118 -8.783 9.198 1.00 40.53 174 ARG A O 1
#